Protein AF-A0AA43QYC0-F1 (afdb_monomer_lite)

Foldseek 3Di:
DVVLVVLVVVLVVLVVQLVVLVVQLVVLVVVLVVLVVVQCVVVVHPDPVVSLVPDDPVSNVVNVVSVVSNVVSVVSNVVSVVVSVVSLVVSLVVCVVPDPVVNVVSVVVVVVVVVVVVVVVVVVVVVVVVVD

Secondary structure (DSSP, 8-state):
-HHHHHHHHHHHHHHHHHHHHHHHHHHHHHHHHHHHHHHHHHHT---HHHHHHHS-HHHHHHHHHHHHHHHHHHHHHHHHHHHHHHHHHHHHHHHHTT-HHHHHHHHHHHHHHHHHHHHHHHHHHHHHTT--

pLDDT: mean 70.21, std 16.34, range [32.34, 91.88]

Structure (mmCIF, N/CA/C/O backbone):
data_AF-A0AA43QYC0-F1
#
_entry.id   AF-A0AA43QYC0-F1
#
loop_
_atom_site.group_PDB
_atom_site.id
_atom_site.type_symbol
_atom_site.label_atom_id
_atom_site.label_alt_id
_atom_site.label_comp_id
_atom_site.label_asym_id
_atom_site.label_entity_id
_atom_site.label_seq_id
_atom_site.pdbx_PDB_ins_code
_atom_site.Cartn_x
_atom_site.Cartn_y
_atom_site.Cartn_z
_atom_site.occupancy
_atom_site.B_iso_or_equiv
_atom_site.auth_seq_id
_atom_site.auth_comp_id
_atom_site.auth_asym_id
_atom_site.auth_atom_id
_atom_site.pdbx_PDB_model_num
ATOM 1 N N . MET A 1 1 ? 23.662 -4.844 -26.724 1.00 48.00 1 MET A N 1
ATOM 2 C CA . MET A 1 1 ? 22.612 -5.814 -26.318 1.00 48.00 1 MET A CA 1
ATOM 3 C C . MET A 1 1 ? 22.603 -6.146 -24.821 1.00 48.00 1 MET A C 1
ATOM 5 O O . MET A 1 1 ? 21.552 -5.981 -24.218 1.00 48.00 1 MET A O 1
ATOM 9 N N . LYS A 1 2 ? 23.718 -6.555 -24.180 1.00 49.94 2 LYS A N 1
ATOM 10 C CA . LYS A 1 2 ? 23.731 -6.958 -22.747 1.00 49.94 2 LYS A CA 1
ATOM 11 C C . LYS A 1 2 ? 23.140 -5.912 -21.775 1.00 49.94 2 LYS A C 1
ATOM 13 O O . LYS A 1 2 ? 22.374 -6.274 -20.890 1.00 49.94 2 LYS A O 1
ATOM 18 N N . ARG A 1 3 ? 23.432 -4.619 -21.976 1.00 54.19 3 ARG A N 1
ATOM 19 C CA . ARG A 1 3 ? 22.943 -3.509 -21.126 1.00 54.19 3 ARG A CA 1
ATOM 20 C C . ARG A 1 3 ? 21.429 -3.259 -21.252 1.00 54.19 3 ARG A C 1
ATOM 22 O O . ARG A 1 3 ? 20.778 -3.001 -20.252 1.00 54.19 3 ARG A O 1
ATOM 29 N N . PHE A 1 4 ? 20.871 -3.423 -22.454 1.00 51.72 4 PHE A N 1
ATOM 30 C CA . PHE A 1 4 ? 19.426 -3.321 -22.710 1.00 51.72 4 PHE A CA 1
ATOM 31 C C . PHE A 1 4 ? 18.652 -4.505 -22.136 1.00 51.72 4 PHE A C 1
ATOM 33 O O . PHE A 1 4 ? 17.606 -4.317 -21.529 1.00 51.72 4 PHE A O 1
ATOM 40 N N . ARG A 1 5 ? 19.203 -5.720 -22.258 1.00 53.81 5 ARG A N 1
ATOM 41 C CA . ARG A 1 5 ? 18.625 -6.914 -21.628 1.00 53.81 5 ARG A CA 1
ATOM 42 C C . ARG A 1 5 ? 18.575 -6.772 -20.103 1.00 53.81 5 ARG A C 1
ATOM 44 O O . ARG A 1 5 ? 17.583 -7.155 -19.501 1.00 53.81 5 ARG A O 1
ATOM 51 N N . LYS A 1 6 ? 19.609 -6.180 -19.493 1.00 60.81 6 LYS A N 1
ATOM 52 C CA . LYS A 1 6 ? 19.650 -5.889 -18.052 1.00 60.81 6 LYS A CA 1
ATOM 53 C C . LYS A 1 6 ? 18.582 -4.864 -17.632 1.00 60.81 6 LYS A C 1
ATOM 55 O O . LYS A 1 6 ? 17.817 -5.162 -16.726 1.00 60.81 6 LYS A O 1
ATOM 60 N N . LEU A 1 7 ? 18.472 -3.735 -18.340 1.00 59.81 7 LEU A N 1
ATOM 61 C CA . LEU A 1 7 ? 17.442 -2.713 -18.080 1.00 59.81 7 LEU A CA 1
ATOM 62 C C . LEU A 1 7 ? 16.016 -3.264 -18.228 1.00 59.81 7 LEU A C 1
ATOM 64 O O . LEU A 1 7 ? 15.168 -2.987 -17.390 1.00 59.81 7 LEU A O 1
ATOM 68 N N . GLY A 1 8 ? 15.760 -4.089 -19.249 1.00 53.09 8 GLY A N 1
ATOM 69 C CA . GLY A 1 8 ? 14.452 -4.727 -19.433 1.00 53.09 8 GLY A CA 1
ATOM 70 C C . GLY A 1 8 ? 14.090 -5.699 -18.304 1.00 53.09 8 GLY A C 1
ATOM 71 O O . GLY A 1 8 ? 12.944 -5.727 -17.866 1.00 53.09 8 GLY A O 1
ATOM 72 N N . ILE A 1 9 ? 15.064 -6.458 -17.785 1.00 64.31 9 ILE A N 1
ATOM 73 C CA . ILE A 1 9 ? 14.861 -7.338 -16.621 1.00 64.31 9 ILE A CA 1
ATOM 74 C C . ILE A 1 9 ? 14.591 -6.511 -15.357 1.00 64.31 9 ILE A C 1
ATOM 76 O O . ILE A 1 9 ? 13.674 -6.833 -14.610 1.00 64.31 9 ILE A O 1
ATOM 80 N N . GLU A 1 10 ? 15.343 -5.432 -15.127 1.00 62.12 10 GLU A N 1
ATOM 81 C CA . GLU A 1 10 ? 15.132 -4.527 -13.985 1.00 62.12 10 GLU A CA 1
ATOM 82 C C . GLU A 1 10 ? 13.737 -3.883 -14.026 1.00 62.12 10 GLU A C 1
ATOM 84 O O . GLU A 1 10 ? 13.034 -3.854 -13.018 1.00 62.12 10 GLU A O 1
ATOM 89 N N . GLN A 1 11 ? 13.296 -3.442 -15.204 1.00 63.72 11 GLN A N 1
ATOM 90 C CA . GLN A 1 11 ? 11.975 -2.854 -15.428 1.00 63.72 11 GLN A CA 1
ATOM 91 C C . GLN A 1 11 ? 10.848 -3.880 -15.222 1.00 63.72 11 GLN A C 1
ATOM 93 O O . GLN A 1 11 ? 9.829 -3.565 -14.6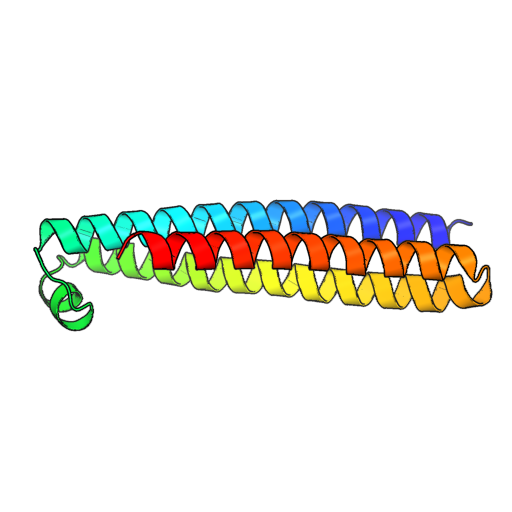05 1.00 63.72 11 GLN A O 1
ATOM 98 N N . PHE A 1 12 ? 11.043 -5.125 -15.673 1.00 66.25 12 PHE A N 1
ATOM 99 C CA . PHE A 1 12 ? 10.111 -6.228 -15.431 1.00 66.25 12 PHE A CA 1
ATOM 100 C C . PHE A 1 12 ? 10.002 -6.569 -13.937 1.00 66.25 12 PHE A C 1
ATOM 102 O O . PHE A 1 12 ? 8.895 -6.636 -13.402 1.00 66.25 12 PHE A O 1
ATOM 109 N N . LEU A 1 13 ? 11.135 -6.716 -13.241 1.00 68.00 13 LEU A N 1
ATOM 110 C CA . LEU A 1 13 ? 11.167 -7.011 -11.805 1.00 68.00 13 LEU A CA 1
ATOM 111 C C . LEU A 1 13 ? 10.519 -5.895 -10.978 1.00 68.00 13 LEU A C 1
ATOM 113 O O . LEU A 1 13 ? 9.712 -6.179 -10.097 1.00 68.00 13 LEU A O 1
ATOM 117 N N . LEU A 1 14 ? 10.809 -4.628 -11.287 1.00 67.31 14 LEU A N 1
ATOM 118 C CA . LEU A 1 14 ? 10.183 -3.487 -10.614 1.00 67.31 14 LEU A CA 1
ATOM 119 C C . LEU A 1 14 ? 8.681 -3.399 -10.884 1.00 67.31 14 LEU A C 1
ATOM 121 O O . LEU A 1 14 ? 7.924 -3.026 -9.988 1.00 67.31 14 LEU A O 1
ATOM 125 N N . SER A 1 15 ? 8.232 -3.773 -12.083 1.00 67.50 15 SER A N 1
ATOM 126 C CA . SER A 1 15 ? 6.803 -3.828 -12.405 1.00 67.50 15 SER A CA 1
ATOM 127 C C . SER A 1 15 ? 6.100 -4.915 -11.591 1.00 67.50 15 SER A C 1
ATOM 129 O O . SER A 1 15 ? 5.048 -4.660 -11.008 1.00 67.50 15 SER A O 1
ATOM 131 N N . LEU A 1 16 ? 6.711 -6.098 -11.470 1.00 73.94 16 LEU A N 1
ATOM 132 C CA . LEU A 1 16 ? 6.188 -7.185 -10.643 1.00 73.94 16 LEU A CA 1
ATOM 133 C C . LEU A 1 16 ? 6.132 -6.797 -9.156 1.00 73.94 16 LEU A C 1
ATOM 135 O O . LEU A 1 16 ? 5.102 -6.985 -8.511 1.00 73.94 16 LEU A O 1
ATOM 139 N N . LEU A 1 17 ? 7.201 -6.195 -8.623 1.00 75.69 17 LEU A N 1
ATOM 140 C CA . LEU A 1 17 ? 7.243 -5.699 -7.242 1.00 75.69 17 LEU A CA 1
ATOM 141 C C . LEU A 1 17 ? 6.203 -4.604 -6.989 1.00 75.69 17 LEU A C 1
ATOM 143 O O . LEU A 1 17 ? 5.588 -4.578 -5.928 1.00 75.69 17 LEU A O 1
ATOM 147 N N . SER A 1 18 ? 5.954 -3.740 -7.975 1.00 72.69 18 SER A N 1
ATOM 148 C CA . SER A 1 18 ? 4.906 -2.721 -7.888 1.00 72.69 18 SER A CA 1
ATOM 149 C C . SER A 1 18 ? 3.514 -3.348 -7.788 1.00 72.69 18 SER A C 1
ATOM 151 O O . SER A 1 18 ? 2.716 -2.911 -6.964 1.00 72.69 18 SER A O 1
ATOM 153 N N . ILE A 1 19 ? 3.227 -4.395 -8.572 1.00 77.56 19 ILE A N 1
ATOM 154 C CA . ILE A 1 19 ? 1.948 -5.124 -8.504 1.00 77.56 19 ILE A CA 1
ATOM 155 C C . ILE A 1 19 ? 1.770 -5.762 -7.122 1.00 77.56 19 ILE A C 1
ATOM 157 O O . ILE A 1 19 ? 0.721 -5.595 -6.501 1.00 77.56 19 ILE A O 1
ATOM 161 N N . LEU A 1 20 ? 2.805 -6.439 -6.615 1.00 79.00 20 LEU A N 1
ATOM 162 C CA . LEU A 1 20 ? 2.781 -7.047 -5.282 1.00 79.00 20 LEU A CA 1
ATOM 163 C C . LEU A 1 20 ? 2.618 -5.995 -4.175 1.00 79.00 20 LEU A C 1
ATOM 165 O O . LEU A 1 20 ? 1.830 -6.194 -3.254 1.00 79.00 20 LEU A O 1
ATOM 169 N N . GLY A 1 21 ? 3.304 -4.855 -4.288 1.00 75.81 21 GLY A N 1
ATOM 170 C CA . GLY A 1 21 ? 3.190 -3.742 -3.347 1.00 75.81 21 GLY A CA 1
ATOM 171 C C . GLY A 1 21 ? 1.790 -3.126 -3.322 1.00 75.81 21 GLY A C 1
ATOM 172 O O . GLY A 1 21 ? 1.262 -2.850 -2.248 1.00 75.81 21 GLY A O 1
ATOM 173 N N . VAL A 1 22 ? 1.153 -2.969 -4.486 1.00 80.12 22 VAL A N 1
ATOM 174 C CA . VAL A 1 22 ? -0.237 -2.494 -4.586 1.00 80.12 22 VAL A CA 1
ATOM 175 C C . VAL A 1 22 ? -1.210 -3.511 -3.991 1.00 80.12 22 VAL A C 1
ATOM 177 O O . VAL A 1 22 ? -2.081 -3.130 -3.213 1.00 80.12 22 VAL A O 1
ATOM 180 N N . ALA A 1 23 ? -1.056 -4.801 -4.301 1.00 80.94 23 ALA A N 1
ATOM 181 C CA . ALA A 1 23 ? -1.902 -5.851 -3.734 1.00 80.94 23 ALA A CA 1
ATOM 182 C C . ALA A 1 23 ? -1.784 -5.912 -2.200 1.00 80.94 23 ALA A C 1
ATOM 184 O O . ALA A 1 23 ? -2.793 -6.015 -1.496 1.00 80.94 23 ALA A O 1
ATOM 185 N N . PHE A 1 24 ? -0.563 -5.776 -1.674 1.00 83.94 24 PHE A N 1
ATOM 186 C CA . PHE A 1 24 ? -0.310 -5.686 -0.240 1.00 83.94 24 PHE A CA 1
ATOM 187 C C . PHE A 1 24 ? -0.979 -4.453 0.381 1.00 83.94 24 PHE A C 1
ATOM 189 O O . PHE A 1 24 ? -1.695 -4.588 1.371 1.00 83.94 24 PHE A O 1
ATOM 196 N N . PHE A 1 25 ? -0.832 -3.272 -0.230 1.00 85.56 25 PHE A N 1
ATOM 197 C CA . PHE A 1 25 ? -1.481 -2.044 0.236 1.00 85.56 25 PHE A CA 1
ATOM 198 C C . PHE A 1 25 ? -3.011 -2.165 0.273 1.00 85.56 25 PHE A C 1
ATOM 200 O O . PHE A 1 25 ? -3.622 -1.830 1.284 1.00 85.56 25 PHE A O 1
ATOM 207 N N . ILE A 1 26 ? -3.634 -2.698 -0.785 1.00 84.69 26 ILE A N 1
ATOM 208 C CA . ILE A 1 26 ? -5.090 -2.919 -0.826 1.00 84.69 26 ILE A CA 1
ATOM 209 C C . ILE A 1 26 ? -5.522 -3.865 0.299 1.00 84.69 26 ILE A C 1
ATOM 211 O O . ILE A 1 26 ? -6.515 -3.605 0.975 1.00 84.69 26 ILE A O 1
ATOM 215 N N . THR A 1 27 ? -4.765 -4.938 0.532 1.00 87.75 27 THR A N 1
ATOM 216 C CA . THR A 1 27 ? -5.060 -5.900 1.603 1.00 87.75 27 THR A CA 1
ATOM 217 C C . THR A 1 27 ? -5.019 -5.227 2.972 1.00 87.75 27 THR A C 1
ATOM 219 O O . THR A 1 27 ? -5.956 -5.365 3.759 1.00 87.75 27 THR A O 1
ATOM 222 N N . VAL A 1 28 ? -3.968 -4.450 3.246 1.00 89.12 28 VAL A N 1
ATOM 223 C CA . VAL A 1 28 ? -3.835 -3.707 4.504 1.00 89.12 28 VAL A CA 1
ATOM 224 C C . VAL A 1 28 ? -4.952 -2.675 4.652 1.00 89.12 28 VAL A C 1
ATOM 226 O O . VAL A 1 28 ? -5.555 -2.597 5.716 1.00 89.12 28 VAL A O 1
ATOM 229 N N . LEU A 1 29 ? -5.292 -1.939 3.591 1.00 87.62 29 LEU A N 1
ATOM 230 C CA . LEU A 1 29 ? -6.393 -0.976 3.598 1.00 87.62 29 LEU A CA 1
ATOM 231 C C . LEU A 1 29 ? -7.723 -1.642 3.977 1.00 87.62 29 LEU A C 1
ATOM 233 O O . LEU A 1 29 ? -8.429 -1.142 4.850 1.00 87.62 29 LEU A O 1
ATOM 237 N N . VAL A 1 30 ? -8.053 -2.780 3.359 1.00 90.12 30 VAL A N 1
ATOM 238 C CA . VAL A 1 30 ? -9.288 -3.520 3.661 1.00 90.12 30 VAL A CA 1
ATOM 239 C C . VAL A 1 30 ? -9.302 -3.991 5.113 1.00 90.12 30 VAL A C 1
ATOM 241 O O . VAL A 1 30 ? -10.320 -3.826 5.786 1.00 90.12 30 VAL A O 1
ATOM 244 N N . LEU A 1 31 ? -8.191 -4.532 5.620 1.00 89.56 31 LEU A N 1
ATOM 245 C CA . LEU A 1 31 ? -8.087 -4.974 7.014 1.00 89.56 31 LEU A CA 1
ATOM 246 C C . LEU A 1 31 ? -8.265 -3.810 7.994 1.00 89.56 31 LEU A C 1
ATOM 248 O O . LEU A 1 31 ? -9.080 -3.909 8.912 1.00 89.56 31 LEU A O 1
ATOM 252 N N . THR A 1 32 ? -7.567 -2.695 7.767 1.00 87.88 32 THR A N 1
ATOM 253 C CA . THR A 1 32 ? -7.642 -1.504 8.621 1.00 87.88 32 THR A CA 1
ATOM 254 C C . THR A 1 32 ? -9.057 -0.924 8.642 1.00 87.88 32 THR A C 1
ATOM 256 O O . THR A 1 32 ? -9.604 -0.686 9.717 1.00 87.88 32 THR A O 1
ATOM 259 N N . VAL A 1 33 ? -9.695 -0.763 7.477 1.00 87.50 33 VAL A N 1
ATOM 260 C CA . VAL A 1 33 ? -11.069 -0.236 7.379 1.00 87.50 33 VAL A CA 1
ATOM 261 C C . VAL A 1 33 ? -12.078 -1.182 8.027 1.00 87.50 33 VAL A C 1
ATOM 263 O O . VAL A 1 33 ? -12.982 -0.733 8.733 1.00 87.50 33 VAL A O 1
ATOM 266 N N . THR A 1 34 ? -11.932 -2.492 7.816 1.00 89.75 34 THR A N 1
ATOM 267 C CA . THR A 1 34 ? -12.838 -3.491 8.400 1.00 89.75 34 THR A CA 1
ATOM 268 C C . THR A 1 34 ? -12.764 -3.462 9.921 1.00 89.75 34 THR A C 1
ATOM 270 O O . THR A 1 34 ? -13.800 -3.398 10.578 1.00 89.75 34 THR A O 1
ATOM 273 N N . TYR A 1 35 ? -11.553 -3.431 10.477 1.00 88.62 35 TYR A N 1
ATOM 274 C CA . TYR A 1 35 ? -11.357 -3.378 11.921 1.00 88.62 35 TYR A CA 1
ATOM 275 C C . TYR A 1 35 ? -11.849 -2.056 12.526 1.00 88.62 35 TYR A C 1
ATOM 277 O O . TYR A 1 35 ? -12.514 -2.055 13.560 1.00 88.62 35 TYR A O 1
ATOM 285 N N . GLN A 1 36 ? -11.615 -0.924 11.854 1.00 85.62 36 GLN A N 1
ATOM 286 C CA . GLN A 1 36 ? -12.159 0.364 12.287 1.00 85.62 36 GLN A CA 1
ATOM 287 C C . GLN A 1 36 ? -13.690 0.340 12.354 1.00 85.62 36 GLN A C 1
ATOM 289 O O . GLN A 1 36 ? -14.275 0.795 13.337 1.00 85.62 36 GLN A O 1
ATOM 294 N N . LYS A 1 37 ? -14.339 -0.221 11.329 1.00 86.81 37 LYS A N 1
ATOM 295 C CA . LYS A 1 37 ? -15.797 -0.348 11.274 1.00 86.81 37 LYS A CA 1
ATOM 296 C C . LYS A 1 37 ? -16.333 -1.290 12.354 1.00 86.81 37 LYS A C 1
ATOM 298 O O . LYS A 1 37 ? -17.366 -1.004 12.951 1.00 86.81 37 LYS A O 1
ATOM 303 N N . GLU A 1 38 ? -15.634 -2.392 12.624 1.00 88.94 38 GLU A N 1
ATOM 304 C CA . GLU A 1 38 ? -15.965 -3.318 13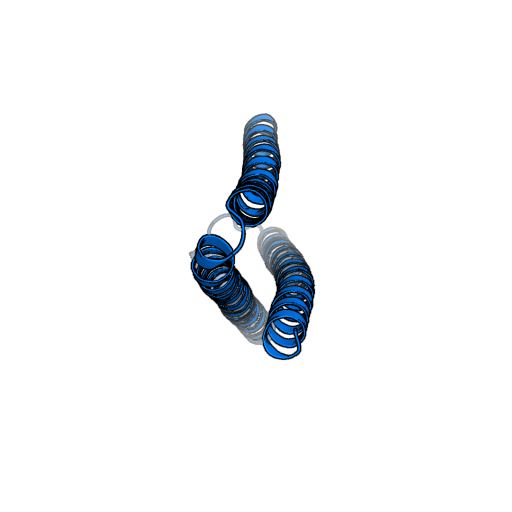.712 1.00 88.94 38 GLU A CA 1
ATOM 305 C C . GLU A 1 38 ? -15.965 -2.601 15.069 1.00 88.94 38 GLU A C 1
ATOM 307 O O . GLU A 1 38 ? -16.937 -2.705 15.815 1.00 88.94 38 GLU A O 1
ATOM 312 N N . MET A 1 39 ? -14.928 -1.810 15.358 1.00 87.62 39 MET A N 1
ATOM 313 C CA . MET A 1 39 ? -14.838 -1.048 16.607 1.00 87.62 39 MET A CA 1
ATOM 314 C C . MET A 1 39 ? -15.915 0.042 16.695 1.00 87.62 39 MET A C 1
ATOM 316 O O . MET A 1 39 ? -16.586 0.154 17.719 1.00 87.62 39 MET A O 1
ATOM 320 N N . GLN A 1 40 ? -16.154 0.801 15.619 1.00 84.62 40 GLN A N 1
ATOM 321 C CA . GLN A 1 40 ? -17.229 1.805 15.579 1.00 84.62 40 GLN A CA 1
ATOM 322 C C . GLN A 1 40 ? -18.605 1.194 15.869 1.00 84.62 40 GLN A C 1
ATOM 324 O O . GLN A 1 40 ? -19.385 1.765 16.630 1.00 84.62 40 GLN A O 1
ATOM 329 N N . ASN A 1 41 ? -18.882 0.011 15.313 1.00 88.00 41 ASN A N 1
ATOM 330 C CA . ASN A 1 41 ? -20.122 -0.716 15.568 1.00 88.00 41 ASN A CA 1
ATOM 331 C C . ASN A 1 41 ? -20.192 -1.250 17.004 1.00 88.00 41 ASN A C 1
ATOM 333 O O . ASN A 1 41 ? -21.236 -1.133 17.640 1.00 88.00 41 ASN A O 1
ATOM 337 N N . LYS A 1 42 ? -19.093 -1.812 17.526 1.00 88.56 42 LYS A N 1
ATOM 338 C CA . LYS A 1 42 ? -19.026 -2.373 18.885 1.00 88.56 42 LYS A CA 1
ATOM 339 C C . LYS A 1 42 ? -19.333 -1.327 19.957 1.00 88.56 42 LYS A C 1
ATOM 341 O O . LYS A 1 42 ? -20.038 -1.628 20.914 1.00 88.56 42 LYS A O 1
ATOM 346 N N . TYR A 1 43 ? -18.813 -0.115 19.786 1.00 86.56 43 TYR A N 1
ATOM 347 C CA . TYR A 1 43 ? -18.992 0.977 20.742 1.00 86.56 43 TYR A CA 1
ATOM 348 C C . TYR A 1 43 ? -20.150 1.922 20.390 1.00 86.56 43 TYR A C 1
ATOM 350 O O . TYR A 1 43 ? -20.469 2.797 21.185 1.00 86.56 43 TYR A O 1
ATOM 358 N N . ASN A 1 44 ? -20.804 1.735 19.237 1.00 85.75 44 ASN A N 1
ATOM 359 C CA . ASN A 1 44 ? -21.860 2.607 18.706 1.00 85.75 44 ASN A CA 1
ATOM 360 C C . ASN A 1 44 ? -21.448 4.093 18.632 1.00 85.75 44 ASN A C 1
ATOM 362 O O . ASN A 1 44 ? -22.231 4.997 18.928 1.00 85.75 44 ASN A O 1
ATOM 366 N N . ILE A 1 45 ? -20.197 4.349 18.243 1.00 81.12 45 ILE A N 1
ATOM 367 C CA . ILE A 1 45 ? -19.608 5.691 18.206 1.00 81.12 45 ILE A CA 1
ATOM 368 C C . ILE A 1 45 ? -19.211 6.048 16.782 1.00 81.12 45 ILE A C 1
ATOM 370 O O . ILE A 1 45 ? -18.483 5.320 16.108 1.00 81.12 45 ILE A O 1
ATOM 374 N N . LYS A 1 46 ? -19.671 7.220 16.335 1.00 74.62 46 LYS A N 1
ATOM 375 C CA . LYS A 1 46 ? -19.363 7.757 15.003 1.00 74.62 46 LYS A CA 1
ATOM 376 C C . LYS A 1 46 ? -18.058 8.555 14.971 1.00 74.62 46 LYS A C 1
ATOM 378 O O . LYS A 1 46 ? -17.433 8.642 13.916 1.00 74.62 46 LYS A O 1
ATOM 383 N N . ARG A 1 47 ? -17.640 9.143 16.099 1.00 77.25 47 ARG A N 1
ATOM 384 C CA . ARG A 1 47 ? -16.447 10.000 16.182 1.00 77.25 47 ARG A CA 1
ATOM 385 C C . ARG A 1 47 ? -15.238 9.210 16.664 1.00 77.25 47 ARG A C 1
ATOM 387 O O . ARG A 1 47 ? -15.265 8.580 17.712 1.00 77.25 47 ARG A O 1
ATOM 394 N N . TYR A 1 48 ? -14.152 9.266 15.902 1.00 70.38 48 TYR A N 1
ATOM 395 C CA . TYR A 1 48 ? -12.947 8.485 16.186 1.00 70.38 48 TYR A CA 1
ATOM 396 C C . TYR A 1 48 ? -12.292 8.839 17.533 1.00 70.38 48 TYR A C 1
ATOM 398 O O . TYR A 1 48 ? -11.792 7.962 18.226 1.00 70.38 48 TYR A O 1
ATOM 406 N N . GLU A 1 49 ? -12.343 10.109 17.930 1.00 76.19 49 GLU A N 1
ATOM 407 C CA . GLU A 1 49 ? -11.756 10.603 19.184 1.00 76.19 49 GLU A CA 1
ATOM 408 C C . GLU A 1 49 ? -12.406 9.965 20.422 1.00 76.19 49 GLU A C 1
ATOM 410 O O . GLU A 1 49 ? -11.718 9.600 21.371 1.00 76.19 49 GLU A O 1
ATOM 415 N N . GLU A 1 50 ? -13.725 9.773 20.378 1.00 78.25 50 GLU A N 1
ATOM 416 C CA . GLU A 1 50 ? -14.512 9.138 21.442 1.00 78.25 50 GLU A CA 1
ATOM 417 C C . GLU A 1 50 ? -14.331 7.613 21.454 1.00 78.25 50 GLU A C 1
ATOM 419 O O . GLU A 1 50 ? -14.482 6.971 22.488 1.00 78.25 50 GLU A O 1
ATOM 424 N N . LEU A 1 51 ? -13.970 7.019 20.314 1.00 77.75 51 LEU A N 1
ATOM 425 C CA . LEU A 1 51 ? -13.733 5.583 20.201 1.00 77.75 51 LEU A CA 1
ATOM 426 C C . LEU A 1 51 ? -12.464 5.164 20.961 1.00 77.75 51 LEU A C 1
ATOM 428 O O . LEU A 1 51 ? -12.472 4.166 21.676 1.00 77.75 51 LEU A O 1
ATOM 432 N N . ILE A 1 52 ? -11.382 5.943 20.842 1.00 74.31 52 ILE A N 1
ATOM 433 C CA . ILE A 1 52 ? -10.073 5.610 21.433 1.00 74.31 52 ILE A CA 1
ATOM 434 C C . ILE A 1 52 ? -10.139 5.542 22.963 1.00 74.31 52 ILE A C 1
ATOM 436 O O . ILE A 1 52 ? -9.456 4.719 23.569 1.00 74.31 52 ILE A O 1
ATOM 440 N N . THR A 1 53 ? -10.949 6.391 23.597 1.00 80.06 53 THR A N 1
ATOM 441 C CA . THR A 1 53 ? -11.049 6.455 25.063 1.00 80.06 53 THR A CA 1
ATOM 442 C C . THR A 1 53 ? -11.815 5.278 25.664 1.00 80.06 53 THR A C 1
ATOM 444 O O . THR A 1 53 ? -11.644 4.985 26.846 1.00 80.06 53 THR A O 1
ATOM 447 N N . LEU A 1 54 ? -12.637 4.595 24.865 1.00 82.69 54 LEU A N 1
ATOM 448 C CA . LEU A 1 54 ? -13.493 3.488 25.301 1.00 82.69 54 LEU A CA 1
ATOM 449 C C . LEU A 1 54 ? -12.949 2.108 24.920 1.00 82.69 54 LEU A C 1
ATOM 451 O O . LEU A 1 54 ? -13.392 1.093 25.464 1.00 82.69 54 LEU A O 1
ATOM 455 N N . MET A 1 55 ? -11.980 2.060 24.007 1.00 85.31 55 MET A N 1
ATOM 456 C CA . MET A 1 55 ? -11.300 0.830 23.619 1.00 85.31 55 MET A CA 1
ATOM 457 C C . MET A 1 55 ? -10.440 0.279 24.758 1.00 85.31 55 MET A C 1
ATOM 459 O O . MET A 1 55 ? -9.763 1.008 25.486 1.00 85.31 55 MET A O 1
ATOM 463 N N . THR A 1 56 ? -10.432 -1.045 24.898 1.00 91.25 56 THR A N 1
ATOM 464 C CA . THR A 1 56 ? -9.496 -1.715 25.801 1.00 91.25 56 THR A CA 1
ATOM 465 C C . THR A 1 56 ? -8.062 -1.531 25.307 1.00 91.25 56 THR A C 1
ATOM 467 O O . THR A 1 56 ? -7.807 -1.343 24.117 1.00 91.25 56 THR A O 1
ATOM 470 N N . LYS A 1 57 ? -7.088 -1.659 26.215 1.00 89.06 57 LYS A N 1
ATOM 471 C CA . LYS A 1 57 ? -5.662 -1.540 25.873 1.00 89.06 57 LYS A CA 1
ATOM 472 C C . LYS A 1 57 ? -5.260 -2.437 24.690 1.00 89.06 57 LYS A C 1
ATOM 474 O O . LYS A 1 57 ? -4.580 -1.971 23.781 1.00 89.06 57 LYS A O 1
ATOM 479 N N . ALA A 1 58 ? -5.735 -3.684 24.667 1.00 89.94 58 ALA A N 1
ATOM 480 C CA . ALA A 1 58 ? -5.445 -4.635 23.593 1.00 89.94 58 ALA A CA 1
ATOM 481 C C . ALA A 1 58 ? -6.030 -4.201 22.236 1.00 89.94 58 ALA A C 1
ATOM 483 O O . ALA A 1 58 ? -5.396 -4.368 21.194 1.00 89.94 58 ALA A O 1
ATOM 484 N N . GLU A 1 59 ? -7.231 -3.621 22.228 1.00 89.75 59 GLU A N 1
ATOM 485 C CA . GLU A 1 59 ? -7.867 -3.140 21.000 1.00 89.75 59 GLU A CA 1
ATOM 486 C C . GLU A 1 59 ? -7.166 -1.898 20.454 1.00 89.75 59 GLU A C 1
ATOM 488 O O . GLU A 1 59 ? -6.994 -1.785 19.237 1.00 89.75 59 GLU A O 1
ATOM 493 N N . THR A 1 60 ? -6.735 -0.997 21.341 1.00 87.56 60 THR A N 1
ATOM 494 C CA . THR A 1 60 ? -5.978 0.211 20.991 1.00 87.56 60 THR A CA 1
ATOM 495 C C . THR A 1 60 ? -4.606 -0.145 20.425 1.00 87.56 60 THR A C 1
ATOM 497 O O . THR A 1 60 ? -4.208 0.399 19.396 1.00 87.56 60 THR A O 1
ATOM 500 N N . GLU A 1 61 ? -3.905 -1.111 21.023 1.00 90.38 61 GLU A N 1
ATOM 501 C CA . GLU A 1 61 ? -2.637 -1.635 20.496 1.00 90.38 61 GLU A CA 1
ATOM 502 C C . GLU A 1 61 ? -2.818 -2.268 19.108 1.00 90.38 61 GLU A C 1
ATOM 504 O O . GLU A 1 61 ? -2.048 -1.991 18.185 1.00 90.38 61 GLU A O 1
ATOM 509 N N . LYS A 1 62 ? -3.882 -3.057 18.916 1.00 89.31 62 LYS A N 1
ATOM 510 C CA . LYS A 1 62 ? -4.212 -3.654 17.614 1.00 89.31 62 LYS A CA 1
ATOM 511 C C . LYS A 1 62 ? -4.557 -2.591 16.561 1.00 89.31 62 LYS A C 1
ATOM 513 O O . LYS A 1 62 ? -4.141 -2.710 15.410 1.00 89.31 62 LYS A O 1
ATOM 518 N N . MET A 1 63 ? -5.260 -1.527 16.948 1.00 87.44 63 MET A N 1
ATOM 519 C CA . MET A 1 63 ? -5.572 -0.395 16.067 1.00 87.44 63 MET A CA 1
ATOM 520 C C . MET A 1 63 ? -4.321 0.389 15.662 1.00 87.44 63 MET A C 1
ATOM 522 O O . MET A 1 63 ? -4.145 0.735 14.490 1.00 87.44 63 MET A O 1
ATOM 526 N N . ALA A 1 64 ? -3.420 0.627 16.617 1.00 88.56 64 ALA A N 1
ATOM 527 C CA . ALA A 1 64 ? -2.132 1.256 16.360 1.00 88.56 64 ALA A CA 1
ATOM 528 C C . ALA A 1 64 ? -1.293 0.412 15.388 1.00 88.56 64 ALA A C 1
ATOM 530 O O . ALA A 1 64 ? -0.736 0.956 14.435 1.00 88.56 64 ALA A O 1
ATOM 531 N N . LEU A 1 65 ? -1.276 -0.915 15.555 1.00 91.88 65 LEU A N 1
ATOM 532 C CA . LEU A 1 65 ? -0.589 -1.830 14.642 1.00 91.88 65 LEU A CA 1
ATOM 533 C C . LEU A 1 65 ? -1.131 -1.729 13.208 1.00 91.88 65 LEU A C 1
ATOM 535 O O . LEU A 1 65 ? -0.347 -1.596 12.270 1.00 91.88 65 LEU A O 1
ATOM 539 N N . PHE A 1 66 ? -2.455 -1.746 13.021 1.00 89.12 66 PHE A N 1
ATOM 540 C CA . PHE A 1 66 ? -3.060 -1.580 11.693 1.00 89.12 66 PHE A CA 1
ATOM 541 C C . PHE A 1 66 ? -2.778 -0.209 11.079 1.00 89.12 66 PHE A C 1
ATOM 543 O O . PHE A 1 66 ? -2.565 -0.104 9.872 1.00 89.12 66 PHE A O 1
ATOM 550 N N . THR A 1 67 ? -2.720 0.833 11.906 1.00 87.31 67 THR A N 1
ATOM 551 C CA . THR A 1 67 ? -2.358 2.183 11.463 1.00 87.31 67 THR A CA 1
ATOM 552 C C . THR A 1 67 ? -0.907 2.230 10.983 1.00 87.31 67 THR A C 1
ATOM 554 O O . THR A 1 67 ? -0.629 2.760 9.909 1.00 87.31 67 THR A O 1
ATOM 557 N N . VAL A 1 68 ? 0.024 1.622 11.723 1.00 90.38 68 VAL A N 1
ATOM 558 C CA . VAL A 1 68 ? 1.431 1.514 11.305 1.00 90.38 68 VAL A CA 1
ATOM 559 C C . VAL A 1 68 ? 1.554 0.700 10.019 1.00 90.38 68 VAL A C 1
ATOM 561 O O . VAL A 1 68 ? 2.189 1.162 9.075 1.00 90.38 68 VAL A O 1
ATOM 564 N N . LEU A 1 69 ? 0.899 -0.463 9.935 1.00 91.06 69 LEU A N 1
ATOM 565 C CA . LEU A 1 69 ? 0.885 -1.288 8.722 1.00 91.06 69 LEU A CA 1
ATOM 566 C C . LEU A 1 69 ? 0.352 -0.511 7.515 1.00 91.06 69 LEU A C 1
ATOM 568 O O . LEU A 1 69 ? 0.910 -0.614 6.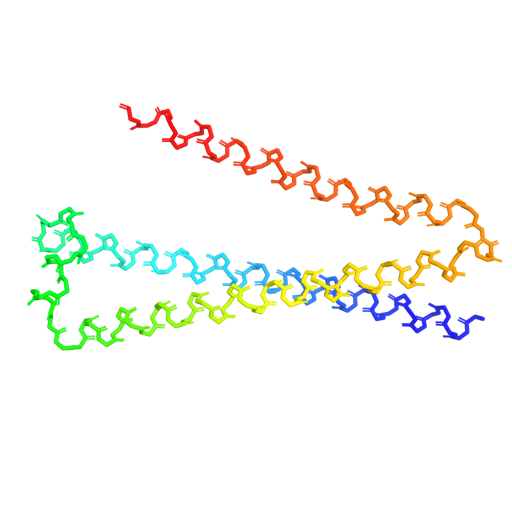421 1.00 91.06 69 LEU A O 1
ATOM 572 N N . PHE A 1 70 ? -0.695 0.294 7.702 1.00 87.81 70 PHE A N 1
ATOM 573 C CA . PHE A 1 70 ? -1.233 1.156 6.657 1.00 87.81 70 PHE A CA 1
ATOM 574 C C . PHE A 1 70 ? -0.186 2.161 6.162 1.00 87.81 70 PHE A C 1
ATOM 576 O O . PHE A 1 70 ? 0.102 2.201 4.967 1.00 87.81 70 PHE A O 1
ATOM 583 N N . TRP A 1 71 ? 0.453 2.914 7.059 1.00 88.00 71 TRP A N 1
ATOM 584 C CA . TRP A 1 71 ? 1.471 3.893 6.665 1.00 88.00 71 TRP A CA 1
ATOM 585 C C . TRP A 1 71 ? 2.706 3.249 6.034 1.00 88.00 71 TRP A C 1
ATOM 587 O O . TRP A 1 71 ? 3.220 3.753 5.035 1.00 88.00 71 TRP A O 1
ATOM 597 N N . SER A 1 72 ? 3.164 2.116 6.568 1.00 87.94 72 SER A N 1
ATOM 598 C CA . SER A 1 72 ? 4.286 1.370 5.999 1.00 87.94 72 SER A CA 1
ATOM 599 C C . SER A 1 72 ? 3.959 0.838 4.603 1.00 87.94 72 SER A C 1
ATOM 601 O O . SER A 1 72 ? 4.750 1.031 3.683 1.00 87.94 72 SER A O 1
ATOM 603 N N . SER A 1 73 ? 2.782 0.233 4.414 1.00 86.19 73 SER A N 1
ATOM 604 C CA . SER A 1 73 ? 2.353 -0.284 3.107 1.00 86.19 73 SER A CA 1
ATOM 605 C C . SER A 1 73 ? 2.139 0.831 2.078 1.00 86.19 73 SER A C 1
ATOM 607 O O . SER A 1 73 ? 2.560 0.682 0.930 1.00 86.19 73 SER A O 1
ATOM 609 N N . LEU A 1 74 ? 1.586 1.978 2.491 1.00 84.44 74 LEU A N 1
ATOM 610 C CA . LEU A 1 74 ? 1.482 3.176 1.657 1.00 84.44 74 LEU A CA 1
ATOM 611 C C . LEU A 1 74 ? 2.869 3.674 1.233 1.00 84.44 74 LEU A C 1
ATOM 613 O O . LEU A 1 74 ? 3.105 3.922 0.050 1.00 84.44 74 LEU A O 1
ATOM 617 N N . GLY A 1 75 ? 3.809 3.766 2.178 1.00 84.00 75 GLY A N 1
ATOM 618 C CA . GLY A 1 75 ? 5.192 4.153 1.905 1.00 84.00 75 GLY A CA 1
ATOM 619 C C . GLY A 1 75 ? 5.884 3.206 0.921 1.00 84.00 75 GLY A C 1
ATOM 620 O O . GLY A 1 75 ? 6.499 3.659 -0.044 1.00 84.00 75 GLY A O 1
ATOM 621 N N . THR A 1 76 ? 5.734 1.891 1.104 1.00 83.94 76 THR A N 1
ATOM 622 C CA . THR A 1 76 ? 6.277 0.876 0.187 1.00 83.94 76 THR A CA 1
ATOM 623 C C . THR A 1 76 ? 5.670 0.985 -1.215 1.00 83.94 76 THR A C 1
ATOM 625 O O . THR A 1 76 ? 6.400 0.942 -2.207 1.00 83.94 76 THR A O 1
ATOM 628 N N . MET A 1 77 ? 4.351 1.179 -1.318 1.00 82.25 77 MET A N 1
ATOM 629 C CA . MET A 1 77 ? 3.669 1.367 -2.600 1.00 82.25 77 MET A CA 1
ATOM 630 C C . MET A 1 77 ? 4.194 2.608 -3.336 1.00 82.25 77 MET A C 1
ATOM 632 O O . MET A 1 77 ? 4.519 2.533 -4.523 1.00 82.25 77 MET A O 1
ATOM 636 N N . LEU A 1 78 ? 4.317 3.739 -2.634 1.00 81.50 78 LEU A N 1
ATOM 637 C CA . LEU A 1 78 ? 4.837 4.987 -3.200 1.00 81.50 78 LEU A CA 1
ATOM 638 C C . LEU A 1 78 ? 6.305 4.858 -3.620 1.00 81.50 78 LEU A C 1
ATOM 640 O O . LEU A 1 78 ? 6.683 5.348 -4.684 1.00 81.50 78 LEU A O 1
ATOM 644 N N . PHE A 1 79 ? 7.124 4.154 -2.839 1.00 82.81 79 PHE A N 1
ATOM 645 C CA . PHE A 1 79 ? 8.514 3.885 -3.198 1.00 82.81 79 PHE A CA 1
ATOM 646 C C . PHE A 1 79 ? 8.619 3.109 -4.516 1.00 82.81 79 PHE A C 1
ATOM 648 O O . PHE A 1 79 ? 9.318 3.547 -5.432 1.00 82.81 79 PHE A O 1
ATOM 655 N N . PHE A 1 80 ? 7.885 1.999 -4.662 1.00 78.50 80 PHE A N 1
ATOM 656 C CA . PHE A 1 80 ? 7.897 1.222 -5.906 1.00 78.50 80 PHE A CA 1
ATOM 657 C C . PHE A 1 80 ? 7.358 2.015 -7.093 1.00 78.50 80 PHE A C 1
ATOM 659 O O . PHE A 1 80 ? 7.901 1.932 -8.194 1.00 78.50 80 PHE A O 1
ATOM 666 N N . PHE A 1 81 ? 6.346 2.846 -6.862 1.00 74.06 81 PHE A N 1
ATOM 667 C CA . PHE A 1 81 ? 5.807 3.745 -7.871 1.00 74.06 81 PHE A CA 1
ATOM 668 C C . PHE A 1 81 ? 6.869 4.727 -8.394 1.00 74.06 81 PHE A C 1
ATOM 670 O O . PHE A 1 81 ? 7.048 4.855 -9.607 1.00 74.06 81 PHE A O 1
ATOM 677 N N . ILE A 1 82 ? 7.598 5.395 -7.495 1.00 78.88 82 ILE A N 1
ATOM 678 C CA . ILE A 1 82 ? 8.648 6.362 -7.850 1.00 78.88 82 ILE A CA 1
ATOM 679 C C . ILE A 1 82 ? 9.839 5.657 -8.510 1.00 78.88 82 ILE A C 1
ATOM 681 O O . ILE A 1 82 ? 10.367 6.147 -9.513 1.00 78.88 82 ILE A O 1
ATOM 685 N N . ALA A 1 83 ? 10.235 4.489 -7.998 1.00 76.38 83 ALA A N 1
ATOM 686 C CA . ALA A 1 83 ? 11.304 3.680 -8.577 1.00 76.38 83 ALA A CA 1
ATOM 687 C C . ALA A 1 83 ? 10.949 3.223 -10.002 1.00 76.38 83 ALA A C 1
ATOM 689 O O . ALA A 1 83 ? 11.762 3.352 -10.919 1.00 76.38 83 ALA A O 1
ATOM 690 N N . GLY A 1 84 ? 9.709 2.775 -10.216 1.00 70.94 84 GLY A N 1
ATOM 691 C CA . GLY A 1 84 ? 9.195 2.390 -11.528 1.00 70.94 84 GLY A CA 1
ATOM 692 C C . GLY A 1 84 ? 9.184 3.556 -12.517 1.00 70.94 84 GLY A C 1
ATOM 693 O O . GLY A 1 84 ? 9.619 3.396 -13.655 1.00 70.94 84 GLY A O 1
ATOM 694 N N . ILE A 1 85 ? 8.755 4.751 -12.094 1.00 72.94 85 ILE A N 1
ATOM 695 C CA . ILE A 1 85 ? 8.826 5.961 -12.932 1.00 72.94 85 ILE A CA 1
ATOM 696 C C . ILE A 1 85 ? 10.278 6.305 -13.273 1.00 72.94 85 ILE A C 1
ATOM 698 O O . ILE A 1 85 ? 10.589 6.538 -14.438 1.00 72.94 85 ILE A O 1
ATOM 702 N N . SER A 1 86 ? 11.178 6.283 -12.291 1.00 74.44 86 SER A N 1
ATOM 703 C CA . SER A 1 86 ? 12.595 6.611 -12.487 1.00 74.44 86 SER A CA 1
ATOM 704 C C . SER A 1 86 ? 13.273 5.677 -13.494 1.00 74.44 86 SER A C 1
ATOM 706 O O . SER A 1 86 ? 13.948 6.141 -14.415 1.00 74.44 86 SER A O 1
ATOM 708 N N . VAL A 1 87 ? 13.047 4.364 -13.377 1.00 67.81 87 VAL A N 1
ATOM 709 C CA . VAL A 1 87 ? 13.599 3.375 -14.317 1.00 67.81 87 VAL A CA 1
ATOM 710 C C . VAL A 1 87 ? 12.980 3.511 -15.702 1.00 67.81 87 VAL A C 1
ATOM 712 O O . VAL A 1 87 ? 13.697 3.438 -16.698 1.00 67.81 87 VAL A O 1
ATOM 715 N N . ASN A 1 88 ? 11.681 3.795 -15.787 1.00 67.19 88 ASN A N 1
ATOM 716 C CA . ASN A 1 88 ? 11.022 4.079 -17.056 1.00 67.19 88 ASN A CA 1
ATOM 717 C C . ASN A 1 88 ? 11.587 5.330 -17.744 1.00 67.19 88 ASN A C 1
ATOM 719 O O . ASN A 1 88 ? 11.828 5.299 -18.947 1.00 67.19 88 ASN A O 1
ATOM 723 N N . ILE A 1 89 ? 11.852 6.409 -17.001 1.00 69.69 89 ILE A N 1
ATOM 724 C CA . ILE A 1 89 ? 12.492 7.619 -17.535 1.00 69.69 89 ILE A CA 1
ATOM 725 C C . ILE A 1 89 ? 13.914 7.297 -18.012 1.00 69.69 89 ILE A C 1
ATOM 727 O O . ILE A 1 89 ? 14.291 7.681 -19.118 1.00 69.69 89 ILE A O 1
ATOM 731 N N . ALA A 1 90 ? 14.696 6.540 -17.238 1.00 65.44 90 ALA A N 1
ATOM 732 C CA . ALA A 1 90 ? 16.042 6.126 -17.636 1.00 65.44 90 ALA A CA 1
ATOM 733 C C . ALA A 1 90 ? 16.033 5.248 -18.906 1.00 65.44 90 ALA A C 1
ATOM 735 O O . ALA A 1 90 ? 16.853 5.442 -19.810 1.00 65.44 90 ALA A O 1
ATOM 736 N N . ALA A 1 91 ? 15.077 4.321 -19.014 1.00 61.78 91 ALA A N 1
ATOM 737 C CA . ALA A 1 91 ? 14.849 3.499 -20.200 1.00 61.78 91 ALA A CA 1
ATOM 738 C C . ALA A 1 91 ? 14.400 4.344 -21.407 1.00 61.78 91 ALA A C 1
ATOM 740 O O . ALA A 1 91 ? 14.861 4.138 -22.531 1.00 61.78 91 ALA A O 1
ATOM 741 N N . ALA A 1 92 ? 13.555 5.350 -21.187 1.00 59.72 92 ALA A N 1
ATOM 742 C CA . ALA A 1 92 ? 13.098 6.282 -22.210 1.00 59.72 92 ALA A CA 1
ATOM 743 C C . ALA A 1 92 ? 14.260 7.143 -22.749 1.00 59.72 92 ALA A C 1
ATOM 745 O O . ALA A 1 92 ? 14.491 7.205 -23.955 1.00 59.72 92 ALA A O 1
ATOM 746 N N . VAL A 1 93 ? 15.082 7.724 -21.872 1.00 66.00 93 VAL A N 1
ATOM 747 C CA . VAL A 1 93 ? 16.266 8.512 -22.264 1.00 66.00 93 VAL A CA 1
ATOM 748 C C . VAL A 1 93 ? 17.294 7.659 -23.018 1.00 66.00 93 VAL A C 1
ATOM 750 O O . VAL A 1 93 ? 17.880 8.108 -24.005 1.00 66.00 93 VAL A O 1
ATOM 753 N N . THR A 1 94 ? 17.515 6.413 -22.589 1.00 61.22 94 THR A N 1
ATOM 754 C CA . THR A 1 94 ? 18.457 5.502 -23.264 1.00 61.22 94 THR A CA 1
ATOM 755 C C . THR A 1 94 ? 17.930 4.977 -24.601 1.00 61.22 94 THR A C 1
ATOM 757 O O . THR A 1 94 ? 18.718 4.827 -25.534 1.00 61.22 94 THR A O 1
ATOM 760 N N . SER A 1 95 ? 16.620 4.756 -24.736 1.00 54.97 95 SER A N 1
ATOM 761 C CA . SER A 1 95 ? 15.984 4.336 -25.994 1.00 54.97 95 SER A CA 1
ATOM 762 C C . SER A 1 95 ? 15.809 5.474 -27.005 1.00 54.97 95 SER A C 1
ATOM 764 O O . SER A 1 95 ? 15.902 5.217 -28.205 1.00 54.97 95 SER A O 1
ATOM 766 N N . PHE A 1 96 ? 15.672 6.733 -26.566 1.00 54.94 96 PHE A N 1
ATOM 767 C CA . PHE A 1 96 ? 15.632 7.907 -27.453 1.00 54.94 96 PHE A CA 1
ATOM 768 C C . PHE A 1 96 ? 16.893 8.031 -28.328 1.00 54.94 96 PHE A C 1
ATOM 770 O O . PHE A 1 96 ? 16.819 8.478 -29.470 1.00 54.94 96 PHE A O 1
ATOM 777 N N . LYS A 1 97 ? 18.044 7.555 -27.834 1.00 55.16 97 LYS A N 1
ATOM 778 C CA . LYS A 1 97 ? 19.303 7.493 -28.596 1.00 55.16 97 LYS A CA 1
ATOM 779 C C . LYS A 1 97 ? 19.340 6.388 -29.667 1.00 55.16 97 LYS A C 1
ATOM 781 O O . LYS A 1 97 ? 20.296 6.350 -30.433 1.00 55.16 97 LYS A O 1
ATOM 786 N N . GLN A 1 98 ? 18.352 5.489 -29.719 1.00 55.81 98 GLN A N 1
ATOM 787 C CA . GLN A 1 98 ? 18.357 4.309 -30.597 1.00 55.81 98 GLN A CA 1
ATOM 788 C C . GLN A 1 98 ? 17.106 4.152 -31.477 1.00 55.81 98 GLN A C 1
ATOM 790 O O . GLN A 1 98 ? 17.239 3.755 -32.629 1.00 55.81 98 GLN A O 1
ATOM 795 N N . SER A 1 99 ? 15.898 4.431 -30.971 1.00 53.88 99 SER A N 1
ATOM 796 C CA . SER A 1 99 ? 14.647 4.351 -31.743 1.00 53.88 99 SER A CA 1
ATOM 797 C C . SER A 1 99 ? 13.524 5.153 -31.077 1.00 53.88 99 SER A C 1
ATOM 799 O O . SER A 1 99 ? 13.120 4.865 -29.948 1.00 53.88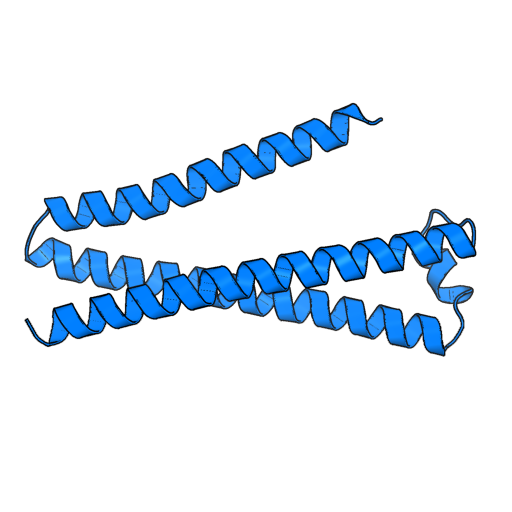 99 SER A O 1
ATOM 801 N N . LYS A 1 100 ? 12.967 6.131 -31.806 1.00 58.00 100 LYS A N 1
ATOM 802 C CA . LYS A 1 100 ? 11.855 6.981 -31.339 1.00 58.00 100 LYS A CA 1
ATOM 803 C C . LYS A 1 100 ? 10.582 6.172 -31.042 1.00 58.00 100 LYS A C 1
ATOM 805 O O . LYS A 1 100 ? 9.816 6.543 -30.163 1.00 58.00 100 LYS A O 1
ATOM 810 N N . THR A 1 101 ? 10.363 5.050 -31.724 1.00 54.91 101 THR A N 1
ATOM 811 C CA . THR A 1 101 ? 9.144 4.231 -31.596 1.00 54.91 101 THR A CA 1
ATOM 812 C C . THR A 1 101 ? 9.073 3.496 -30.255 1.00 54.91 101 THR A C 1
ATOM 814 O O . THR A 1 101 ? 8.009 3.420 -29.646 1.00 54.91 101 THR A O 1
ATOM 817 N N . CYS A 1 102 ? 10.214 3.015 -29.746 1.00 54.38 102 CYS A N 1
ATOM 818 C CA . CYS A 1 102 ? 10.294 2.323 -28.452 1.00 54.38 102 CYS A CA 1
ATOM 819 C C . CYS A 1 102 ? 10.044 3.277 -27.266 1.00 54.38 102 CYS A C 1
ATOM 821 O O . CYS A 1 102 ? 9.456 2.893 -26.252 1.00 54.38 102 CYS A O 1
ATOM 823 N N . PHE A 1 103 ? 10.444 4.543 -27.430 1.00 56.72 103 PHE A N 1
ATOM 824 C CA . PHE A 1 103 ? 10.190 5.624 -26.479 1.00 56.72 103 PHE A CA 1
ATOM 825 C C . PHE A 1 103 ? 8.689 5.918 -26.348 1.00 56.72 103 PHE A C 1
ATOM 827 O O . PHE A 1 103 ? 8.150 5.889 -25.243 1.00 56.72 103 PHE A O 1
ATOM 834 N N . TRP A 1 104 ? 7.998 6.129 -27.474 1.00 57.66 104 TRP A N 1
ATOM 835 C CA . TRP A 1 104 ? 6.562 6.422 -27.478 1.00 57.66 104 TRP A CA 1
ATOM 836 C C . TRP A 1 104 ? 5.715 5.247 -26.984 1.00 57.66 104 TRP A C 1
ATOM 838 O O . TRP A 1 104 ? 4.759 5.476 -26.252 1.00 57.66 104 TRP A O 1
A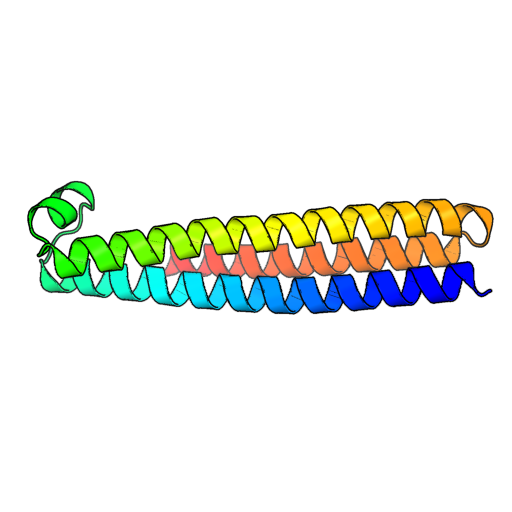TOM 848 N N . LEU A 1 105 ? 6.086 4.000 -27.300 1.00 58.97 105 LEU A N 1
ATOM 849 C CA . LEU A 1 105 ? 5.404 2.808 -26.776 1.00 58.97 105 LEU A CA 1
ATOM 850 C C . LEU A 1 105 ? 5.557 2.664 -25.254 1.00 58.97 105 LEU A C 1
ATOM 852 O O . LEU A 1 105 ? 4.577 2.380 -24.566 1.00 58.97 105 LEU A O 1
ATOM 856 N N . SER A 1 106 ? 6.754 2.914 -24.714 1.00 57.03 106 SER A N 1
ATOM 857 C CA . SER A 1 106 ? 6.988 2.874 -23.261 1.00 57.03 106 SER A CA 1
ATOM 858 C C . SER A 1 106 ? 6.231 3.991 -22.536 1.00 57.03 106 SER A C 1
ATOM 860 O O . SER A 1 106 ? 5.595 3.749 -21.513 1.00 57.03 106 SER A O 1
ATOM 862 N N . LEU A 1 107 ? 6.240 5.207 -23.091 1.00 60.94 107 LEU A N 1
ATOM 863 C CA . LEU A 1 107 ? 5.514 6.352 -22.540 1.00 60.94 107 LEU A CA 1
ATOM 864 C C . LEU A 1 107 ? 3.990 6.154 -22.608 1.00 60.94 107 LEU A C 1
ATOM 866 O O . LEU A 1 107 ? 3.289 6.429 -21.635 1.00 60.94 107 LEU A O 1
ATOM 870 N N . ALA A 1 108 ? 3.485 5.621 -23.724 1.00 59.66 108 ALA A N 1
ATOM 871 C CA . ALA A 1 108 ? 2.074 5.295 -23.898 1.00 59.66 108 ALA A CA 1
ATOM 872 C C . ALA A 1 108 ? 1.618 4.229 -22.897 1.00 59.66 108 ALA A C 1
ATOM 874 O O . ALA A 1 108 ? 0.582 4.416 -22.273 1.00 59.66 108 ALA A O 1
ATOM 875 N N . GLY A 1 109 ? 2.400 3.167 -22.665 1.00 59.34 109 GLY A N 1
ATOM 876 C CA . GLY A 1 109 ? 2.070 2.143 -21.664 1.00 59.34 109 GLY A CA 1
ATOM 877 C C . GLY A 1 109 ? 1.965 2.697 -20.236 1.00 59.34 109 GLY A C 1
ATOM 878 O O . GLY A 1 109 ? 1.062 2.326 -19.479 1.00 59.34 109 GLY A O 1
ATOM 879 N N . ILE A 1 110 ? 2.837 3.643 -19.879 1.00 61.66 110 ILE A N 1
ATOM 880 C CA . ILE A 1 110 ? 2.803 4.334 -18.579 1.00 61.66 110 ILE A CA 1
ATOM 881 C C . ILE A 1 110 ? 1.570 5.236 -18.472 1.00 61.66 110 ILE A C 1
ATOM 883 O O . ILE A 1 110 ? 0.890 5.228 -17.450 1.00 61.66 110 ILE A O 1
ATOM 887 N N . LEU A 1 111 ? 1.245 5.996 -19.518 1.00 60.19 111 LEU A N 1
ATOM 888 C CA . LEU A 1 111 ? 0.062 6.858 -19.523 1.00 60.19 111 LEU A CA 1
ATOM 889 C C . LEU A 1 111 ? -1.240 6.044 -19.508 1.00 60.19 111 LEU A C 1
ATOM 891 O O . LEU A 1 111 ? -2.156 6.386 -18.765 1.00 60.19 111 LEU A O 1
ATOM 895 N N . LEU A 1 112 ? -1.305 4.932 -20.247 1.00 60.81 112 LEU A N 1
ATOM 896 C CA . LEU A 1 112 ? -2.485 4.065 -20.323 1.00 60.81 112 LEU A CA 1
ATOM 897 C C . LEU A 1 112 ? -2.816 3.446 -18.959 1.00 60.81 112 LEU A C 1
ATOM 899 O O . LEU A 1 112 ? -3.961 3.485 -18.513 1.00 60.81 112 LEU A O 1
ATOM 903 N N . THR A 1 113 ? -1.806 2.919 -18.260 1.00 61.56 113 THR A N 1
ATOM 904 C CA . THR A 1 113 ? -1.981 2.319 -16.925 1.00 61.56 113 THR A CA 1
ATOM 905 C C . THR A 1 113 ? -2.413 3.347 -15.876 1.00 61.56 113 THR A C 1
ATOM 907 O O . THR A 1 113 ? -3.194 3.023 -14.981 1.00 61.56 113 THR A O 1
ATOM 910 N N . ARG A 1 114 ? -1.988 4.610 -16.009 1.00 57.44 114 ARG A N 1
ATOM 911 C CA . ARG A 1 114 ? -2.456 5.723 -15.163 1.00 57.44 114 ARG A CA 1
ATOM 912 C C . ARG A 1 114 ? -3.872 6.175 -15.514 1.00 57.44 114 ARG A C 1
ATOM 914 O O . ARG A 1 114 ? -4.636 6.479 -14.603 1.00 57.44 114 ARG A O 1
ATOM 921 N N . PHE A 1 115 ? -4.240 6.160 -16.794 1.00 52.00 115 PHE A N 1
ATOM 922 C CA . PHE A 1 115 ? -5.580 6.513 -17.264 1.00 52.00 115 PHE A CA 1
ATOM 923 C C . PHE A 1 115 ? -6.638 5.504 -16.790 1.00 52.00 115 PHE A C 1
ATOM 925 O O . PHE A 1 115 ? -7.662 5.904 -16.243 1.00 52.00 115 PHE A O 1
ATOM 932 N N . PHE A 1 116 ? -6.362 4.196 -16.884 1.00 48.03 116 PHE A N 1
ATOM 933 C CA . PHE A 1 116 ? -7.253 3.163 -16.335 1.00 48.03 116 PHE A CA 1
ATOM 934 C C . PHE A 1 116 ? -7.366 3.227 -14.805 1.00 48.03 116 PHE A C 1
ATOM 936 O O . PHE A 1 116 ? -8.458 3.046 -14.268 1.00 48.03 116 PHE A O 1
ATOM 943 N N . GLY A 1 117 ? -6.270 3.541 -14.102 1.00 44.12 117 GLY A N 1
ATOM 944 C CA . GLY A 1 117 ? -6.293 3.768 -12.654 1.00 44.12 117 GLY A CA 1
ATOM 945 C C . GLY A 1 117 ? -7.153 4.970 -12.250 1.00 44.12 117 GLY A C 1
ATOM 946 O O . GLY A 1 117 ? -7.918 4.878 -11.293 1.00 44.12 117 GLY A O 1
ATOM 947 N N . LEU A 1 118 ? -7.086 6.066 -13.014 1.00 43.12 118 LEU A N 1
ATOM 948 C CA . LEU A 1 118 ? -7.947 7.241 -12.844 1.00 43.12 118 LEU A CA 1
ATOM 949 C C . LEU A 1 118 ? -9.419 6.900 -13.082 1.00 43.12 118 LEU A C 1
ATOM 951 O O . LEU A 1 118 ? -10.237 7.189 -12.221 1.00 43.12 118 LEU A O 1
ATOM 955 N N . ILE A 1 119 ? -9.751 6.221 -14.185 1.00 45.38 119 ILE A N 1
ATOM 956 C CA . ILE A 1 119 ? -11.130 5.801 -14.481 1.00 45.38 119 ILE A CA 1
ATOM 957 C C . ILE A 1 119 ? -11.679 4.911 -13.359 1.00 45.38 119 ILE A C 1
ATOM 959 O O . ILE A 1 119 ? -12.764 5.168 -12.843 1.00 45.38 119 ILE A O 1
ATOM 963 N N . SER A 1 120 ? -10.920 3.897 -12.936 1.00 37.94 120 SER A N 1
ATOM 964 C CA . SER A 1 120 ? -11.334 3.007 -11.847 1.00 37.94 120 SER A CA 1
ATOM 965 C C . SER A 1 120 ? -11.500 3.756 -10.520 1.00 37.94 120 SER A C 1
ATOM 967 O O . SER A 1 120 ? -12.451 3.487 -9.787 1.00 37.94 120 SER A O 1
ATOM 969 N N . GLY A 1 121 ? -10.603 4.695 -10.207 1.00 36.94 121 GLY A N 1
ATOM 970 C CA . GLY A 1 121 ? -10.686 5.526 -9.005 1.00 36.94 121 GLY A CA 1
ATOM 971 C C . GLY A 1 121 ? -11.895 6.462 -9.025 1.00 36.94 121 GLY A C 1
ATOM 972 O O . GLY A 1 121 ? -12.631 6.539 -8.046 1.00 36.94 121 GLY A O 1
ATOM 973 N N . SER A 1 122 ? -12.160 7.114 -10.157 1.00 41.84 122 SER A N 1
ATOM 974 C CA . SER A 1 122 ? -13.324 7.984 -10.347 1.00 41.84 122 SER A CA 1
ATOM 975 C C . SER A 1 122 ? -14.644 7.219 -10.266 1.00 41.84 122 SER A C 1
ATOM 977 O O . SER A 1 122 ? -15.599 7.726 -9.686 1.00 41.84 122 SER A O 1
ATOM 979 N N . ILE A 1 123 ? -14.703 5.989 -10.788 1.00 47.75 123 ILE A N 1
ATOM 980 C CA . ILE A 1 123 ? -15.883 5.120 -10.660 1.00 47.75 123 ILE A CA 1
ATOM 981 C C . ILE A 1 123 ? -16.114 4.731 -9.195 1.00 47.75 123 ILE A C 1
ATOM 983 O O . ILE A 1 123 ? -17.246 4.800 -8.721 1.00 47.75 123 ILE A O 1
ATOM 987 N N . LEU A 1 124 ? -15.061 4.365 -8.457 1.00 43.09 124 LEU A N 1
ATOM 988 C CA . LEU A 1 124 ? -15.165 4.021 -7.034 1.00 43.09 124 LEU A CA 1
ATOM 989 C C . LEU A 1 124 ? -15.643 5.205 -6.184 1.00 43.09 124 LEU A C 1
ATOM 991 O O . LEU A 1 124 ? -16.533 5.032 -5.354 1.00 43.09 124 LEU A O 1
ATOM 995 N N . ILE A 1 125 ? -15.117 6.406 -6.439 1.00 43.56 125 ILE A N 1
ATOM 996 C CA . ILE A 1 125 ? -15.558 7.646 -5.784 1.00 43.56 125 ILE A CA 1
ATOM 997 C C . ILE A 1 125 ? -17.010 7.983 -6.171 1.00 43.56 125 ILE A C 1
ATOM 999 O O . ILE A 1 125 ? -17.831 8.317 -5.320 1.00 43.56 125 ILE A O 1
ATOM 1003 N N . GLY A 1 126 ? -17.377 7.848 -7.447 1.00 32.34 126 GLY A N 1
ATOM 1004 C CA . GLY A 1 126 ? -18.749 8.088 -7.904 1.00 32.34 126 GLY A CA 1
ATOM 1005 C C . GLY A 1 126 ? -19.767 7.132 -7.274 1.00 32.34 126 GLY A C 1
ATOM 1006 O O . GLY A 1 126 ? -20.881 7.535 -6.945 1.00 32.34 126 GLY A O 1
ATOM 1007 N N . LEU A 1 1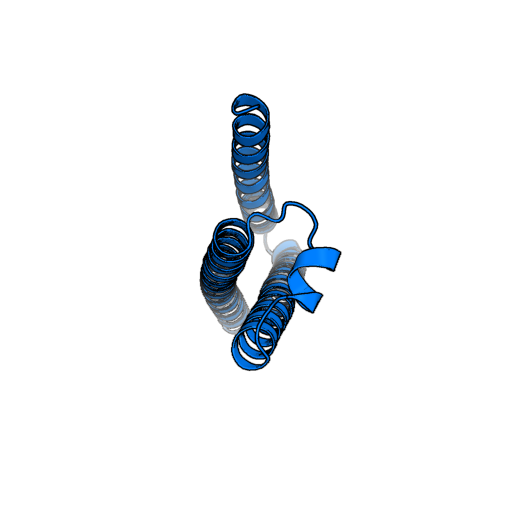27 ? -19.383 5.874 -7.050 1.00 40.44 127 LEU A N 1
ATOM 1008 C CA . LEU A 1 127 ? -20.219 4.888 -6.365 1.00 40.44 127 LEU A CA 1
ATOM 1009 C C . LEU A 1 127 ? -20.322 5.135 -4.855 1.00 40.44 127 LEU A C 1
ATOM 1011 O O . LEU A 1 127 ? -21.356 4.794 -4.279 1.00 40.44 127 LEU A O 1
ATOM 1015 N N . SER A 1 128 ? -19.313 5.737 -4.211 1.00 37.47 128 SER A N 1
ATOM 1016 C CA . SER A 1 128 ? -19.404 6.098 -2.789 1.00 37.47 128 SER A CA 1
ATOM 1017 C C . SER A 1 128 ? -20.383 7.244 -2.532 1.00 37.47 128 SER A C 1
ATOM 1019 O O . SER A 1 128 ? -21.090 7.197 -1.534 1.00 37.47 128 SER A O 1
ATOM 1021 N N . PHE A 1 129 ? -20.509 8.204 -3.455 1.00 46.81 129 PHE A N 1
ATOM 1022 C CA . PHE A 1 129 ? -21.485 9.302 -3.351 1.00 46.81 129 PHE A CA 1
ATOM 1023 C C . PHE A 1 129 ? -22.930 8.897 -3.674 1.00 46.81 129 PHE A C 1
ATOM 1025 O O . PHE A 1 129 ? -23.853 9.657 -3.418 1.00 46.81 129 PHE A O 1
ATOM 1032 N N . ARG A 1 130 ? -23.149 7.714 -4.259 1.00 44.91 130 ARG A N 1
ATOM 1033 C CA . ARG A 1 130 ? -24.487 7.235 -4.652 1.00 44.91 130 ARG A CA 1
ATOM 1034 C C . ARG A 1 130 ? -25.191 6.413 -3.567 1.00 44.91 130 ARG A C 1
ATOM 1036 O O . ARG A 1 130 ? -26.295 5.930 -3.803 1.00 44.91 130 ARG A O 1
ATOM 1043 N N . LYS A 1 131 ? -24.510 6.161 -2.446 1.00 43.94 131 LYS A N 1
ATOM 1044 C CA . LYS A 1 131 ? -25.010 5.387 -1.299 1.00 43.94 131 LYS A CA 1
ATOM 1045 C C . LYS A 1 131 ? -25.349 6.252 -0.075 1.00 43.94 131 LYS A C 1
ATOM 1047 O O . LYS A 1 131 ? -25.711 5.679 0.950 1.00 43.94 131 LYS A O 1
ATOM 1052 N N . GLU A 1 132 ? -25.242 7.572 -0.193 1.00 38.28 132 GLU A N 1
ATOM 1053 C CA . GLU A 1 132 ? -25.861 8.554 0.714 1.00 38.28 132 GLU A CA 1
ATOM 1054 C C . GLU A 1 132 ? -27.179 9.048 0.110 1.00 38.28 132 GLU A C 1
ATOM 1056 O O . GLU A 1 132 ? -28.125 9.263 0.897 1.00 38.28 132 GLU A O 1
#

Organism: Mycoplasmopsis arginini (NCBI:txid2094)

Radius of gyration: 20.78 Å; chains: 1; bounding box: 50×18×58 Å

Sequence (132 aa):
MKRFRKLGIEQFLLSLLSILGVAFFITVLVLTVTYQKEMQNKYNIKRYEELITLMTKAETEKMALFTVLFWSSLGTMLFFFIAGISVNIAAAVTSFKQSKTCFWLSLAGILLTRFFGLISGSILIGLSFRKE